Protein AF-A0A954WNB4-F1 (afdb_monomer)

Foldseek 3Di:
DDFAFDDPLPLLCQQADKAFAAPVLCVLPVVCVVQWAADPAQDPVRGGTIQPCHDPHGGPQQDPSSDRVCVVSDGPVVVVVHQQPPVNQVSCVVVVHDHGDTDDPCVPVDD

Secondary structure (DSSP, 8-state):
-PPP-------THHHH-EEEE-HHHHHH-THHHHHSEE-SS--TT---EEEESSSSS--TTB-TTS-BTTGGG--HHHHHS-TTSHHHHHHHHHTTPPPPPPPP-GGGS--

Mean predicted aligned error: 5.32 Å

Radius of gyration: 15.83 Å; Cα contacts (8 Å, |Δi|>4): 161; chains: 1; bounding box: 31×24×60 Å

pLDDT: mean 90.58, std 12.82, range [43.0, 98.12]

Sequence (111 aa):
MSAKYECDGCGECCRQKLVDVYEVDLLREPRVGERMSPLREPGLDGEIGYLDCGGGGSCFFLDGENRCGIYPTRPVVCVLFPAGSDQCQEVRREAGLPLLEPKVDESNSNG

Solvent-accessible surface area (backbone atoms only — not comparable to full-atom values): 6642 Å² total; per-residue (Å²): 134,82,83,48,49,66,77,84,41,81,36,43,67,43,42,59,35,76,40,64,32,41,74,68,29,37,76,63,28,54,69,50,66,80,65,39,51,72,47,97,58,63,46,96,89,54,32,43,25,29,40,67,5,46,86,83,49,54,24,90,49,50,46,100,76,28,36,60,77,43,64,95,45,47,40,66,60,60,60,76,53,47,49,66,33,73,70,48,38,44,44,28,51,77,71,70,44,75,74,72,68,58,61,78,77,72,87,77,79,76,137

Structure (mmCIF, N/CA/C/O backbone):
data_AF-A0A954WNB4-F1
#
_entry.id   AF-A0A954WNB4-F1
#
loop_
_atom_site.group_PDB
_atom_site.id
_atom_site.type_symbol
_atom_site.label_atom_id
_atom_site.label_alt_id
_atom_site.label_comp_id
_atom_site.label_asym_id
_atom_site.label_entity_id
_atom_site.label_seq_id
_atom_site.pdbx_PDB_ins_code
_atom_site.Cartn_x
_atom_site.Cartn_y
_atom_site.Cartn_z
_atom_site.occupancy
_atom_site.B_iso_or_equiv
_atom_site.auth_seq_id
_atom_site.auth_comp_id
_atom_site.auth_asym_id
_atom_site.auth_atom_id
_atom_site.pdbx_PDB_model_num
ATOM 1 N N . MET A 1 1 ? 4.642 9.288 24.028 1.00 51.06 1 MET A N 1
ATOM 2 C CA . MET A 1 1 ? 4.416 7.902 23.566 1.00 51.06 1 MET A CA 1
ATOM 3 C C . MET A 1 1 ? 3.703 7.998 22.231 1.00 51.06 1 MET A C 1
ATOM 5 O O . MET A 1 1 ? 2.706 8.703 22.171 1.00 51.06 1 MET A O 1
ATOM 9 N N . SER A 1 2 ? 4.259 7.422 21.162 1.00 71.88 2 SER A N 1
ATOM 10 C CA . SER A 1 2 ? 3.572 7.409 19.863 1.00 71.88 2 SER A CA 1
ATOM 11 C C . SER A 1 2 ? 2.463 6.364 19.909 1.00 71.88 2 SER A C 1
ATOM 13 O O . SER A 1 2 ? 2.702 5.258 20.398 1.00 71.88 2 SER A O 1
ATOM 15 N N . ALA A 1 3 ? 1.271 6.716 19.439 1.00 84.12 3 ALA A N 1
ATOM 16 C CA . ALA A 1 3 ? 0.161 5.781 19.349 1.00 84.12 3 ALA A CA 1
ATOM 17 C C . ALA A 1 3 ? 0.525 4.616 18.409 1.00 84.12 3 ALA A C 1
ATOM 19 O O . ALA A 1 3 ? 1.142 4.825 17.362 1.00 84.12 3 ALA A O 1
ATOM 20 N N . LYS A 1 4 ? 0.175 3.384 18.794 1.00 93.31 4 LYS A N 1
ATOM 21 C CA . LYS A 1 4 ? 0.378 2.189 17.964 1.00 93.31 4 LYS A CA 1
ATOM 22 C C . LYS A 1 4 ? -0.903 1.872 17.212 1.00 93.31 4 LYS A C 1
ATOM 24 O O . LYS A 1 4 ? -1.974 1.892 17.800 1.00 93.31 4 LYS A O 1
ATOM 29 N N . TYR A 1 5 ? -0.778 1.508 15.946 1.00 95.94 5 TYR A N 1
ATOM 30 C CA . TYR A 1 5 ? -1.901 1.141 15.090 1.00 95.94 5 TYR A CA 1
ATOM 31 C C . TYR A 1 5 ? -1.676 -0.249 14.502 1.00 95.94 5 TYR A C 1
ATOM 33 O O . TYR A 1 5 ? -0.536 -0.687 14.330 1.00 95.94 5 TYR A O 1
ATOM 41 N N . GLU A 1 6 ? -2.763 -0.93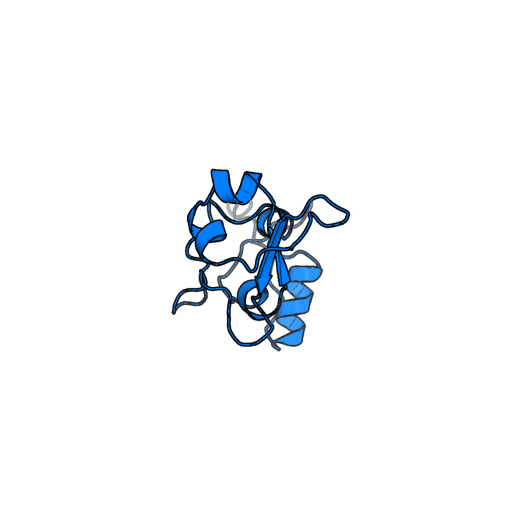3 14.165 1.00 95.00 6 GLU A N 1
ATOM 42 C CA . GLU A 1 6 ? -2.734 -2.199 13.437 1.00 95.00 6 GLU A CA 1
ATOM 43 C C . GLU A 1 6 ? -3.706 -2.135 12.264 1.00 95.00 6 GLU A C 1
ATOM 45 O O . GLU A 1 6 ? -4.786 -1.568 12.381 1.00 95.00 6 GLU A O 1
ATOM 50 N N . CYS A 1 7 ? -3.307 -2.701 11.125 1.00 95.12 7 CYS A N 1
ATOM 51 C CA . CYS A 1 7 ? -4.179 -2.793 9.963 1.00 95.12 7 CYS A CA 1
ATOM 52 C C . CYS A 1 7 ? -5.423 -3.623 10.311 1.00 95.12 7 CYS A C 1
ATOM 54 O O . CYS A 1 7 ? -5.299 -4.788 10.685 1.00 95.12 7 CYS A O 1
ATOM 56 N N . ASP A 1 8 ? -6.607 -3.038 10.137 1.00 95.62 8 ASP A N 1
ATOM 57 C CA . ASP A 1 8 ? -7.904 -3.678 10.391 1.00 95.62 8 ASP A CA 1
ATOM 58 C C . ASP A 1 8 ? -8.450 -4.452 9.180 1.00 95.62 8 ASP A C 1
ATOM 60 O O . ASP A 1 8 ? -9.515 -5.054 9.258 1.00 95.62 8 ASP A O 1
ATOM 64 N N . GLY A 1 9 ? -7.725 -4.454 8.056 1.00 95.69 9 GLY A N 1
ATOM 65 C CA . GLY A 1 9 ? -8.160 -5.129 6.838 1.00 95.69 9 GLY A CA 1
ATOM 66 C C . GLY A 1 9 ? -9.253 -4.387 6.070 1.00 95.69 9 GLY A C 1
ATOM 67 O O . GLY A 1 9 ? -10.040 -5.035 5.396 1.00 95.69 9 GLY A O 1
ATOM 68 N N . CY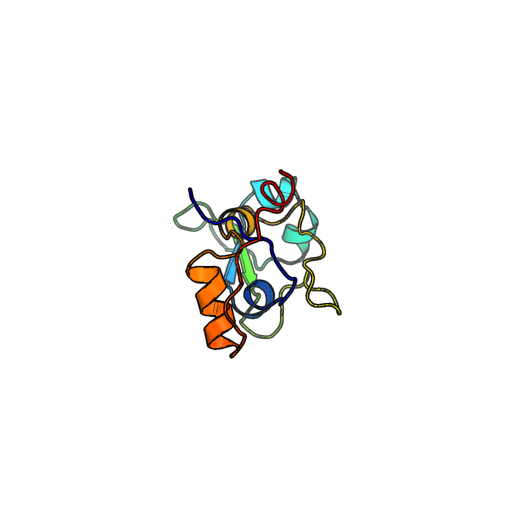S A 1 10 ? -9.315 -3.050 6.129 1.00 95.88 10 CYS A N 1
ATOM 69 C CA . CYS A 1 10 ? -10.261 -2.286 5.297 1.00 95.88 10 CYS A CA 1
ATOM 70 C C . CYS A 1 10 ? -10.037 -2.427 3.777 1.00 95.88 10 CYS A C 1
ATOM 72 O O . CYS A 1 10 ? -10.959 -2.216 3.001 1.00 95.88 10 CYS A O 1
ATOM 74 N N . GLY A 1 11 ? -8.823 -2.773 3.338 1.00 95.00 11 GLY A N 1
ATOM 75 C CA . GLY A 1 11 ? -8.489 -2.982 1.925 1.00 95.00 11 GLY A CA 1
ATOM 76 C C . GLY A 1 11 ? -8.281 -1.709 1.097 1.00 95.00 11 GLY A C 1
ATOM 77 O O . GLY A 1 11 ? -7.848 -1.813 -0.046 1.00 95.00 11 GLY A O 1
ATOM 78 N N . GLU A 1 12 ? -8.504 -0.515 1.648 1.00 95.38 12 GLU A N 1
ATOM 79 C CA . GLU A 1 12 ? -8.533 0.724 0.854 1.00 95.38 12 GLU A CA 1
ATOM 80 C C . GLU A 1 12 ? -7.190 1.118 0.236 1.00 95.38 12 GLU A C 1
ATOM 82 O O . GLU A 1 12 ? -7.132 1.514 -0.926 1.00 95.38 12 GLU A O 1
ATOM 87 N N . CYS A 1 13 ? -6.068 0.907 0.930 1.00 94.75 13 CYS A N 1
ATOM 88 C CA . CYS A 1 13 ? -4.758 1.111 0.302 1.00 94.75 13 CYS A CA 1
ATOM 89 C C . CYS A 1 13 ? -4.539 0.170 -0.898 1.00 94.75 13 CYS A C 1
ATOM 91 O O . CYS A 1 13 ? -3.934 0.568 -1.889 1.00 94.75 13 CYS A O 1
ATOM 93 N N . CYS A 1 14 ? -5.097 -1.044 -0.848 1.00 95.38 14 CYS A N 1
ATOM 94 C CA . CYS A 1 14 ? -5.053 -2.022 -1.933 1.00 95.38 14 CYS A CA 1
ATOM 95 C C . CYS A 1 14 ? -6.076 -1.737 -3.046 1.00 95.38 14 CYS A C 1
ATOM 97 O O . CYS A 1 14 ? -6.109 -2.492 -4.011 1.00 95.38 14 CYS A O 1
ATOM 99 N N . ARG A 1 15 ? -6.930 -0.715 -2.918 1.00 93.88 15 ARG A N 1
ATOM 100 C CA . ARG A 1 15 ? -7.936 -0.319 -3.924 1.00 93.88 15 ARG A CA 1
ATOM 101 C C . ARG A 1 15 ? -7.686 1.055 -4.538 1.00 93.88 15 ARG A C 1
ATOM 103 O O . ARG A 1 15 ? -8.365 1.417 -5.492 1.00 93.88 15 ARG A O 1
ATOM 110 N N . GLN A 1 16 ? -6.768 1.827 -3.963 1.00 92.12 16 GLN A N 1
ATOM 111 C CA . GLN A 1 16 ? -6.620 3.238 -4.309 1.00 92.12 16 GLN A CA 1
ATOM 112 C C . GLN A 1 16 ? -5.187 3.649 -4.652 1.00 92.12 16 GLN A C 1
ATOM 114 O O . GLN A 1 16 ? -4.995 4.685 -5.283 1.00 92.12 16 GLN A O 1
ATOM 119 N N . LYS A 1 17 ? -4.162 2.897 -4.228 1.00 91.50 17 LYS A N 1
ATOM 120 C CA . LYS A 1 17 ? -2.765 3.319 -4.416 1.00 91.50 17 LYS A CA 1
ATOM 121 C C . LYS A 1 17 ? -2.130 2.717 -5.667 1.00 91.50 17 LYS A C 1
ATOM 123 O O . LYS A 1 17 ? -2.372 1.571 -6.019 1.00 91.50 17 LYS A O 1
ATOM 128 N N . LEU A 1 18 ? -1.254 3.487 -6.300 1.00 92.81 18 LEU A N 1
ATOM 129 C CA . LEU A 1 18 ? -0.256 2.952 -7.217 1.00 92.81 18 LEU A CA 1
ATOM 130 C C . LEU A 1 18 ? 0.961 2.555 -6.378 1.00 92.81 18 LEU A C 1
ATOM 132 O O . LEU A 1 18 ? 1.412 3.343 -5.547 1.00 92.81 18 LEU A O 1
ATOM 136 N N . VAL A 1 19 ? 1.422 1.317 -6.522 1.00 94.62 19 VAL A N 1
ATOM 137 C CA . VAL A 1 19 ? 2.483 0.751 -5.681 1.00 94.62 19 VAL A CA 1
ATOM 138 C C . VAL A 1 19 ? 3.707 0.523 -6.547 1.00 94.62 19 VAL A C 1
ATOM 140 O O . VAL A 1 19 ? 3.694 -0.378 -7.383 1.00 94.62 19 VAL A O 1
ATOM 143 N N . ASP A 1 20 ? 4.754 1.312 -6.330 1.00 96.62 20 ASP A N 1
ATOM 144 C CA . ASP A 1 20 ? 6.039 1.117 -6.997 1.00 96.62 20 ASP A CA 1
ATOM 145 C C . ASP A 1 20 ? 6.677 -0.206 -6.567 1.00 96.62 20 ASP A C 1
ATOM 147 O O . ASP A 1 20 ? 6.596 -0.620 -5.404 1.00 96.62 20 ASP A O 1
ATOM 151 N N . VAL A 1 21 ? 7.293 -0.881 -7.533 1.00 97.81 21 VAL A N 1
ATOM 152 C CA . VAL A 1 21 ? 7.933 -2.184 -7.362 1.00 97.81 21 VAL A CA 1
ATOM 153 C C . VAL A 1 21 ? 9.421 -2.052 -7.634 1.00 97.81 21 VAL A C 1
ATOM 155 O O . VAL A 1 21 ? 9.829 -1.542 -8.678 1.00 97.81 21 VAL A O 1
ATOM 158 N N . TYR A 1 22 ? 10.230 -2.585 -6.726 1.00 97.88 22 TYR A N 1
ATOM 159 C CA . TYR A 1 2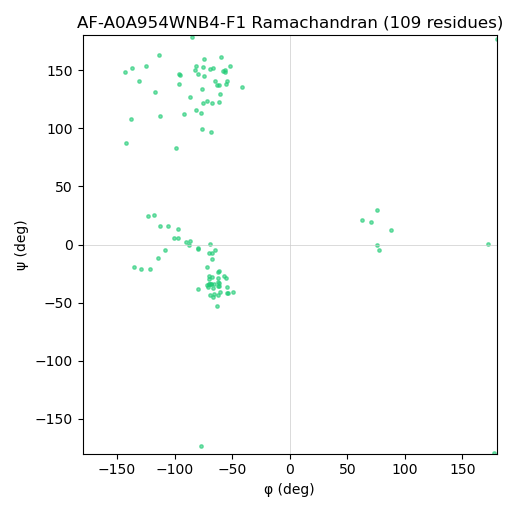2 ? 11.686 -2.647 -6.837 1.00 97.88 22 TYR A CA 1
ATOM 160 C C . TYR A 1 22 ? 12.156 -4.100 -6.978 1.00 97.88 22 TYR A C 1
ATOM 162 O O . TYR A 1 22 ? 11.445 -5.038 -6.619 1.00 97.88 22 TYR A O 1
ATOM 170 N N . GLU A 1 23 ? 13.393 -4.318 -7.434 1.00 97.56 23 GLU A N 1
ATOM 171 C CA . GLU A 1 23 ? 13.954 -5.675 -7.591 1.00 97.56 23 GLU A CA 1
ATOM 172 C C . GLU A 1 23 ? 13.881 -6.513 -6.302 1.00 97.56 23 GLU A C 1
ATOM 174 O O . GLU A 1 23 ? 13.610 -7.713 -6.341 1.00 97.56 23 GLU A O 1
ATOM 179 N N . VAL A 1 24 ? 14.072 -5.881 -5.139 1.00 97.56 24 VAL A N 1
ATOM 180 C CA . VAL A 1 24 ? 13.988 -6.560 -3.837 1.00 97.56 24 VAL A CA 1
ATOM 181 C C . VAL A 1 24 ? 12.595 -7.131 -3.558 1.00 97.56 24 VAL A C 1
ATOM 183 O O . VAL A 1 24 ? 12.481 -8.147 -2.869 1.00 97.56 24 VAL A O 1
ATOM 186 N N . ASP A 1 25 ? 11.544 -6.527 -4.109 1.00 98.12 25 ASP A N 1
ATOM 187 C CA . ASP A 1 25 ? 10.175 -7.009 -3.941 1.00 98.12 25 ASP A CA 1
ATOM 188 C C . ASP A 1 25 ? 9.967 -8.319 -4.701 1.00 98.12 25 ASP A C 1
ATOM 190 O O . ASP A 1 25 ? 9.301 -9.215 -4.191 1.00 98.12 25 ASP A O 1
ATOM 194 N N . LEU A 1 26 ? 10.629 -8.492 -5.851 1.00 97.62 26 LEU A N 1
ATOM 195 C CA . LEU A 1 26 ? 10.618 -9.747 -6.611 1.00 97.62 26 LEU A CA 1
ATOM 196 C C . LEU A 1 26 ? 11.353 -10.875 -5.882 1.00 97.62 26 LEU A C 1
ATOM 198 O O . LEU A 1 26 ? 10.960 -12.036 -5.974 1.00 97.62 26 LEU A O 1
ATOM 202 N N . LEU A 1 27 ? 12.412 -10.545 -5.138 1.00 96.88 27 LEU A N 1
ATOM 203 C CA . LEU A 1 27 ? 13.133 -11.522 -4.317 1.00 96.88 27 LEU A CA 1
ATOM 204 C C . LEU A 1 27 ? 12.310 -11.966 -3.101 1.00 96.88 27 LEU A C 1
ATOM 206 O O . LEU A 1 27 ? 12.384 -13.126 -2.697 1.00 96.88 27 LEU A O 1
ATOM 210 N N . ARG A 1 28 ? 11.546 -11.046 -2.500 1.00 96.50 28 ARG A N 1
ATOM 211 C CA . ARG A 1 28 ? 10.700 -11.319 -1.325 1.00 96.50 28 ARG A CA 1
ATOM 212 C C . ARG A 1 28 ? 9.390 -12.004 -1.692 1.00 96.50 28 ARG A C 1
ATOM 214 O O . ARG A 1 28 ? 8.928 -12.867 -0.950 1.00 96.50 28 ARG A O 1
ATOM 221 N N . GLU A 1 29 ? 8.802 -11.605 -2.812 1.00 97.94 29 GLU A N 1
ATOM 222 C CA . GLU A 1 29 ? 7.528 -12.096 -3.314 1.00 97.94 29 GLU A CA 1
ATOM 223 C C . GLU A 1 29 ? 7.570 -12.207 -4.848 1.00 97.94 29 GLU A C 1
ATOM 225 O O . GLU A 1 29 ? 7.151 -11.287 -5.556 1.00 97.94 29 GLU A O 1
ATOM 230 N N . PRO A 1 30 ? 8.036 -13.346 -5.396 1.00 97.25 30 PRO A N 1
ATOM 231 C CA . PRO A 1 30 ? 8.159 -13.541 -6.842 1.00 97.25 30 PRO A CA 1
ATOM 232 C C . PRO A 1 30 ? 6.855 -13.320 -7.617 1.00 97.25 30 PRO A C 1
ATOM 234 O O . PRO A 1 30 ? 6.885 -12.862 -8.760 1.00 97.25 30 PRO A O 1
ATOM 237 N N . ARG A 1 31 ? 5.697 -13.563 -6.981 1.00 96.62 31 ARG A N 1
ATOM 238 C CA . ARG A 1 31 ? 4.380 -13.328 -7.591 1.00 96.62 31 ARG A CA 1
ATOM 239 C C . ARG A 1 31 ? 4.150 -11.858 -7.946 1.00 96.62 31 ARG A C 1
ATOM 241 O O . ARG A 1 31 ? 3.328 -11.586 -8.814 1.00 96.62 31 ARG A O 1
ATOM 248 N N . VAL A 1 32 ? 4.844 -10.903 -7.317 1.00 97.12 32 VAL A N 1
ATOM 249 C CA . VAL A 1 32 ? 4.768 -9.481 -7.703 1.00 97.12 32 VAL A CA 1
ATOM 250 C C . VAL A 1 32 ? 5.231 -9.298 -9.150 1.00 97.12 32 VAL A C 1
ATOM 252 O O . VAL A 1 32 ? 4.566 -8.599 -9.911 1.00 97.12 32 VAL A O 1
ATOM 255 N N . GLY A 1 33 ? 6.294 -9.987 -9.573 1.00 95.94 33 GLY A N 1
ATOM 256 C CA . GLY A 1 33 ? 6.830 -9.883 -10.936 1.00 95.94 33 GLY A CA 1
ATOM 257 C C . GLY A 1 33 ? 5.903 -10.448 -12.004 1.00 95.94 33 GLY A C 1
ATOM 258 O O . GLY A 1 33 ? 5.892 -9.967 -13.131 1.00 95.94 33 GLY A O 1
ATOM 259 N N . GLU A 1 34 ? 5.075 -11.427 -11.642 1.00 94.62 34 GLU A N 1
ATOM 260 C CA . GLU A 1 34 ? 4.056 -11.992 -12.533 1.00 94.62 34 GLU A CA 1
ATOM 261 C C . GLU A 1 34 ? 2.885 -11.027 -12.778 1.00 94.62 34 GLU A C 1
ATOM 263 O O . GLU A 1 34 ? 2.110 -11.229 -13.715 1.00 94.62 34 GLU A O 1
ATOM 268 N N . ARG A 1 35 ? 2.704 -10.026 -11.904 1.00 94.19 35 ARG A N 1
ATOM 269 C CA . ARG A 1 35 ? 1.491 -9.193 -11.830 1.00 94.19 35 ARG A CA 1
ATOM 270 C C . ARG A 1 35 ? 1.727 -7.707 -12.019 1.00 94.19 35 ARG A C 1
ATOM 272 O O . ARG A 1 35 ? 0.773 -6.999 -12.328 1.00 94.19 35 ARG A O 1
ATOM 279 N N . MET A 1 36 ? 2.947 -7.235 -11.802 1.00 95.00 36 MET A N 1
ATOM 280 C CA . MET A 1 36 ? 3.286 -5.835 -11.998 1.00 95.00 36 MET A CA 1
ATOM 281 C C . MET A 1 36 ? 3.204 -5.446 -13.474 1.00 95.00 36 MET A C 1
ATOM 283 O O . MET A 1 36 ? 3.470 -6.248 -14.371 1.00 95.00 36 MET A O 1
ATOM 287 N N . SER A 1 37 ? 2.917 -4.175 -13.713 1.00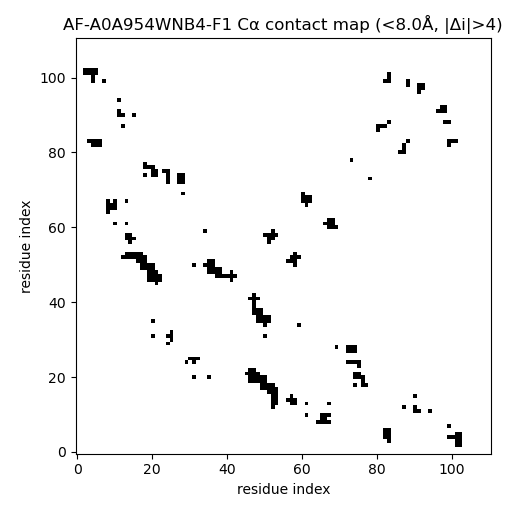 94.31 37 SER A N 1
ATOM 288 C CA . SER A 1 37 ? 3.185 -3.524 -14.987 1.00 94.31 37 SER A CA 1
ATOM 289 C C . SER A 1 37 ? 4.656 -3.106 -15.009 1.00 94.31 37 SER A C 1
ATOM 291 O O . SER A 1 37 ? 5.051 -2.278 -14.186 1.00 94.31 37 SER A O 1
ATOM 293 N N . PRO A 1 38 ? 5.492 -3.660 -15.904 1.00 96.25 38 PRO A N 1
ATOM 294 C CA . PRO A 1 38 ? 6.901 -3.298 -15.962 1.00 96.25 38 PRO A CA 1
ATOM 295 C C . PRO A 1 38 ? 7.092 -1.916 -16.587 1.00 96.25 38 PRO A C 1
ATOM 297 O O . PRO A 1 38 ? 6.396 -1.537 -17.536 1.00 96.25 38 PRO A O 1
ATOM 300 N N . LEU A 1 39 ? 8.084 -1.184 -16.090 1.00 96.19 39 LEU A N 1
ATOM 301 C CA . LEU A 1 39 ? 8.593 0.002 -16.766 1.00 96.19 39 LEU A CA 1
ATOM 302 C C . LEU A 1 39 ? 9.572 -0.410 -17.872 1.00 96.19 39 LEU A C 1
ATOM 304 O O . LEU A 1 39 ? 10.180 -1.478 -17.831 1.00 96.19 39 LEU A O 1
ATOM 308 N N . ARG A 1 40 ? 9.710 0.439 -18.896 1.00 94.75 40 ARG A N 1
ATOM 309 C CA . ARG A 1 40 ? 10.667 0.193 -19.993 1.00 94.75 40 ARG A CA 1
ATOM 310 C C . ARG A 1 40 ? 12.110 0.386 -19.538 1.00 94.75 40 ARG A C 1
ATOM 312 O O . ARG A 1 40 ? 12.987 -0.316 -20.016 1.00 94.75 40 ARG A O 1
ATOM 319 N N . GLU A 1 41 ? 12.310 1.335 -18.637 1.00 94.88 41 GLU A N 1
ATOM 320 C CA . GLU A 1 41 ? 13.568 1.671 -17.981 1.00 94.88 41 GLU A CA 1
ATOM 321 C C . GLU A 1 41 ? 13.254 1.909 -16.498 1.00 94.88 41 GLU A C 1
ATOM 323 O O . GLU A 1 41 ? 12.123 2.324 -16.205 1.00 94.88 41 GLU A O 1
ATOM 328 N N . PRO A 1 42 ? 14.202 1.678 -15.573 1.00 94.81 42 PRO A N 1
ATOM 329 C CA . PRO A 1 42 ? 14.012 2.038 -14.175 1.00 94.81 42 PRO A CA 1
ATOM 330 C C . PRO A 1 42 ? 13.645 3.518 -14.024 1.00 94.81 42 PRO A C 1
ATOM 332 O O . PRO A 1 42 ? 14.178 4.375 -14.737 1.00 94.81 42 PRO A O 1
ATOM 335 N N . GLY A 1 43 ? 12.726 3.810 -13.110 1.00 94.00 43 GLY A N 1
ATOM 336 C CA . GLY A 1 43 ? 12.345 5.177 -12.795 1.00 94.00 43 GLY A CA 1
ATOM 337 C C . GLY A 1 43 ? 13.368 5.893 -11.912 1.00 94.00 43 GLY A C 1
ATOM 338 O O . GLY A 1 43 ? 14.478 5.402 -11.686 1.00 94.00 43 GLY A O 1
ATOM 339 N N . LEU A 1 44 ? 13.027 7.105 -11.467 1.00 93.12 44 LEU A N 1
ATOM 340 C CA . LEU A 1 44 ? 13.994 8.013 -10.836 1.00 93.12 44 LEU A CA 1
ATOM 341 C C . LEU A 1 44 ? 14.572 7.437 -9.539 1.00 93.12 44 LEU A C 1
ATOM 343 O O . LEU A 1 44 ? 15.760 7.623 -9.265 1.00 93.12 44 LEU A O 1
ATOM 347 N N . ASP A 1 45 ? 13.745 6.719 -8.785 1.00 93.75 45 ASP A N 1
ATOM 348 C CA . ASP A 1 45 ? 14.112 6.142 -7.496 1.00 93.75 45 ASP A CA 1
ATOM 349 C C . ASP A 1 45 ? 14.530 4.665 -7.632 1.00 93.75 45 ASP A C 1
ATOM 351 O O . ASP A 1 45 ? 14.820 3.998 -6.636 1.00 93.75 45 ASP A O 1
ATOM 355 N N . GLY A 1 46 ? 14.623 4.156 -8.868 1.00 96.19 46 GLY A N 1
ATOM 356 C CA . GLY A 1 46 ? 15.024 2.786 -9.189 1.00 96.19 46 GLY A CA 1
ATOM 357 C C . GLY A 1 46 ? 13.872 1.781 -9.215 1.00 96.19 46 GLY A C 1
ATOM 358 O O . GLY A 1 46 ? 14.116 0.572 -9.225 1.00 96.19 46 GLY A O 1
ATOM 359 N N . GLU A 1 47 ? 12.626 2.250 -9.214 1.00 97.44 47 GLU A N 1
ATOM 360 C CA . GLU A 1 47 ? 11.453 1.412 -9.423 1.00 97.44 47 GLU A CA 1
ATOM 361 C C . GLU A 1 47 ? 11.483 0.793 -10.830 1.00 97.44 47 GLU A C 1
ATOM 363 O O . GLU A 1 47 ? 11.832 1.443 -11.813 1.00 97.44 47 GLU A O 1
ATOM 368 N N . ILE A 1 48 ? 11.140 -0.488 -10.936 1.00 97.88 48 ILE A N 1
ATOM 369 C CA . ILE A 1 48 ? 11.207 -1.275 -12.183 1.00 97.88 48 ILE A CA 1
ATOM 370 C C . ILE A 1 48 ? 9.820 -1.580 -12.760 1.00 97.88 48 ILE A C 1
ATOM 372 O O . ILE A 1 48 ? 9.680 -2.179 -13.829 1.00 97.88 48 ILE A O 1
ATOM 376 N N . GLY A 1 49 ? 8.775 -1.198 -12.039 1.00 96.75 49 GLY A N 1
ATOM 377 C CA . GLY A 1 49 ? 7.394 -1.504 -12.357 1.00 96.75 49 GLY A CA 1
ATOM 378 C C . GLY A 1 49 ? 6.463 -0.960 -11.291 1.00 96.75 49 GLY A C 1
ATOM 379 O O . GLY A 1 49 ? 6.899 -0.372 -10.305 1.00 96.75 49 GLY A O 1
ATOM 380 N N . TYR A 1 50 ? 5.173 -1.194 -11.481 1.00 95.56 50 TYR A N 1
ATOM 381 C CA . TYR A 1 50 ? 4.152 -0.826 -10.513 1.00 95.56 50 TYR A CA 1
ATOM 382 C C . TYR A 1 50 ? 3.044 -1.876 -10.450 1.00 95.56 50 TYR A C 1
ATOM 384 O O . TYR A 1 50 ? 2.703 -2.515 -11.448 1.00 95.56 50 TYR A O 1
ATOM 392 N N . LEU A 1 51 ? 2.448 -2.042 -9.273 1.00 93.75 51 LEU A N 1
ATOM 393 C CA . LEU A 1 51 ? 1.157 -2.700 -9.115 1.00 93.75 51 LEU A CA 1
ATOM 394 C C . LEU A 1 51 ? 0.076 -1.623 -9.185 1.00 93.75 51 LEU A C 1
ATOM 396 O O . LEU A 1 51 ? -0.032 -0.770 -8.298 1.00 93.75 51 LEU A O 1
ATOM 400 N N . ASP A 1 52 ? -0.724 -1.667 -10.246 1.00 85.38 52 ASP A N 1
ATOM 401 C CA . ASP A 1 52 ? -1.879 -0.791 -10.374 1.00 85.38 52 ASP A CA 1
ATOM 402 C C . ASP A 1 52 ? -3.010 -1.290 -9.474 1.00 85.38 52 ASP A C 1
ATOM 404 O O . ASP A 1 52 ? -3.720 -2.241 -9.807 1.00 85.38 52 ASP A O 1
ATOM 408 N N . CYS A 1 53 ? -3.142 -0.671 -8.302 1.00 80.25 53 CYS A N 1
ATOM 409 C CA . CYS A 1 53 ? -4.189 -1.013 -7.352 1.00 80.25 53 CYS A CA 1
ATOM 410 C C . CYS A 1 53 ? -5.361 -0.028 -7.395 1.00 80.25 53 CYS A C 1
ATOM 412 O O . CYS A 1 53 ? -6.225 -0.161 -6.539 1.00 80.25 53 CYS A O 1
ATOM 414 N N . GLY A 1 54 ? -5.394 0.937 -8.330 1.00 68.94 54 GLY A N 1
ATOM 415 C CA . GLY A 1 54 ? -6.435 1.978 -8.402 1.00 68.94 54 GLY A CA 1
ATOM 416 C C . GLY A 1 54 ? -7.015 2.260 -9.798 1.00 68.94 54 GLY A C 1
ATOM 417 O O . GLY A 1 54 ? -8.113 2.803 -9.897 1.00 68.94 54 GLY A O 1
ATOM 418 N N . GLY A 1 55 ? -6.338 1.881 -10.885 1.00 58.44 55 GLY A N 1
ATOM 419 C CA . GLY A 1 55 ? -6.655 2.270 -12.268 1.00 58.44 55 GLY A CA 1
ATOM 420 C C . GLY A 1 55 ? -7.684 1.407 -13.013 1.00 58.44 55 GLY A C 1
ATOM 421 O O . GLY A 1 55 ? -7.969 1.666 -14.182 1.00 58.44 55 GLY A O 1
ATOM 422 N N . GLY A 1 56 ? -8.285 0.406 -12.365 1.00 56.94 56 GLY A N 1
ATOM 423 C CA . GLY A 1 56 ? -9.298 -0.459 -12.998 1.00 56.94 56 GLY A CA 1
ATOM 424 C C . GLY A 1 56 ? -9.746 -1.677 -12.184 1.00 56.94 56 GLY A C 1
ATOM 425 O O . GLY A 1 56 ? -10.579 -2.456 -12.645 1.00 56.94 56 GLY A O 1
ATOM 426 N N . GLY A 1 57 ? -9.206 -1.847 -10.978 1.00 72.81 57 GLY A N 1
ATOM 427 C CA . GLY A 1 57 ? -9.507 -2.933 -10.054 1.00 72.81 57 GLY A CA 1
ATOM 428 C C . GLY A 1 57 ? -8.680 -2.789 -8.778 1.00 72.81 57 GLY A C 1
ATOM 429 O O . GLY A 1 57 ? -7.858 -1.886 -8.662 1.00 72.81 57 GLY A O 1
ATOM 430 N N . SER A 1 58 ? -8.904 -3.673 -7.811 1.00 88.12 58 SER A N 1
ATOM 431 C CA . SER A 1 58 ? -8.038 -3.770 -6.636 1.00 88.12 58 SER A CA 1
ATOM 432 C C . SER A 1 58 ? -6.709 -4.439 -6.976 1.00 88.12 58 SER A C 1
ATOM 434 O O . SER A 1 58 ? -6.628 -5.221 -7.925 1.00 88.12 58 SER A O 1
ATOM 436 N N . CYS A 1 59 ? -5.703 -4.215 -6.131 1.00 93.31 59 CYS A N 1
ATOM 437 C CA . CYS A 1 59 ? -4.468 -4.989 -6.092 1.00 93.31 59 CYS A CA 1
ATOM 438 C C . CYS A 1 59 ? -4.766 -6.479 -6.263 1.00 93.31 59 CYS A C 1
ATOM 440 O O . CYS A 1 59 ? -5.655 -7.017 -5.598 1.00 93.31 59 CYS A O 1
ATOM 442 N N . PHE A 1 60 ? -3.984 -7.158 -7.102 1.00 92.12 60 PHE A N 1
ATOM 443 C CA . PHE A 1 60 ? -4.170 -8.582 -7.372 1.00 92.12 60 PHE A CA 1
ATOM 444 C C . PHE A 1 60 ? -4.105 -9.455 -6.104 1.00 92.12 60 PHE A C 1
ATOM 446 O O . PHE A 1 60 ? -4.701 -10.527 -6.046 1.00 92.12 60 PHE A O 1
ATOM 453 N N . PHE A 1 61 ? -3.388 -8.993 -5.079 1.00 95.06 61 PHE A N 1
ATOM 454 C CA . PHE A 1 61 ? -3.232 -9.705 -3.813 1.00 95.06 61 PHE A CA 1
ATOM 455 C C . PHE A 1 61 ? -4.305 -9.367 -2.774 1.00 95.06 61 PHE A C 1
ATOM 457 O O . PHE A 1 61 ? -4.221 -9.871 -1.656 1.00 95.06 61 PHE A O 1
ATOM 464 N N . LEU A 1 62 ? -5.282 -8.515 -3.095 1.00 95.38 62 LEU A N 1
ATOM 465 C CA . LEU A 1 62 ? -6.426 -8.278 -2.221 1.00 95.38 62 LEU A CA 1
ATOM 466 C C . LEU A 1 62 ? -7.386 -9.467 -2.311 1.00 95.38 62 LEU A C 1
ATOM 468 O O . LEU A 1 62 ? -7.871 -9.793 -3.395 1.00 95.38 62 LEU A O 1
ATOM 472 N N . ASP A 1 63 ? -7.656 -10.111 -1.182 1.00 93.00 63 ASP A N 1
ATOM 473 C CA . ASP A 1 63 ? -8.596 -11.226 -1.127 1.00 93.00 63 ASP A CA 1
ATOM 474 C C . ASP A 1 63 ? -10.059 -10.771 -0.960 1.00 93.00 63 ASP A C 1
ATOM 476 O O . ASP A 1 63 ? -10.379 -9.581 -0.880 1.00 93.00 63 ASP A O 1
ATOM 480 N N . GLY A 1 64 ? -10.972 -11.747 -0.926 1.00 91.19 64 GLY A N 1
ATOM 481 C CA . GLY A 1 64 ? -12.409 -11.504 -0.785 1.00 91.19 64 GLY A CA 1
ATOM 482 C C . GLY A 1 64 ? -12.835 -10.927 0.570 1.00 91.19 64 GLY A C 1
ATOM 483 O O . GLY A 1 64 ? -13.967 -10.464 0.688 1.00 91.19 64 GLY A O 1
ATOM 484 N N . GLU A 1 65 ? -11.952 -10.922 1.570 1.00 93.88 65 GLU A N 1
ATOM 485 C CA . GLU A 1 65 ? -12.192 -10.388 2.916 1.00 93.88 65 GLU A CA 1
ATOM 486 C C . GLU A 1 65 ? -11.472 -9.047 3.140 1.00 93.88 65 GLU A C 1
ATOM 488 O O . GLU A 1 65 ? -11.314 -8.606 4.278 1.00 93.88 65 GLU A O 1
ATOM 493 N N . ASN A 1 66 ? -11.033 -8.386 2.060 1.00 94.25 66 ASN A N 1
ATOM 494 C CA . ASN A 1 66 ? -10.261 -7.139 2.085 1.00 94.25 66 ASN A CA 1
ATOM 495 C C . ASN A 1 66 ? -8.886 -7.257 2.773 1.00 94.25 66 ASN A C 1
ATOM 497 O O . ASN A 1 66 ? -8.284 -6.251 3.173 1.00 94.25 66 ASN A O 1
ATOM 501 N N . ARG A 1 67 ? -8.339 -8.471 2.885 1.00 95.00 67 ARG A N 1
ATOM 502 C CA . ARG A 1 67 ? -7.008 -8.704 3.449 1.00 95.00 67 ARG A CA 1
ATOM 503 C C . ARG A 1 67 ? -5.977 -8.803 2.333 1.00 95.00 67 ARG A C 1
ATOM 505 O O . ARG A 1 67 ? -6.228 -9.283 1.232 1.00 95.00 67 ARG A O 1
ATOM 512 N N . CYS A 1 68 ? -4.773 -8.330 2.630 1.00 95.06 68 CYS A N 1
ATOM 513 C CA . CYS A 1 68 ? -3.642 -8.510 1.734 1.00 95.06 68 CYS A CA 1
ATOM 514 C C . CYS A 1 68 ? -3.120 -9.946 1.865 1.00 95.06 68 CYS A C 1
ATOM 516 O O . CYS A 1 68 ? -2.551 -10.310 2.897 1.00 95.06 68 CYS A O 1
ATOM 518 N N . GLY A 1 69 ? -3.256 -10.738 0.804 1.00 95.44 69 GLY A N 1
ATOM 519 C CA . GLY A 1 69 ? -2.797 -12.128 0.735 1.00 95.44 69 GLY A CA 1
ATOM 520 C C . GLY A 1 69 ? -1.274 -12.299 0.770 1.00 95.44 69 GLY A C 1
ATOM 521 O O . GLY A 1 69 ? -0.785 -13.423 0.876 1.00 95.44 69 GLY A O 1
ATOM 522 N N . ILE A 1 70 ? -0.517 -11.199 0.702 1.00 96.00 70 ILE A N 1
ATOM 523 C CA . ILE A 1 70 ? 0.950 -11.174 0.814 1.00 96.00 70 ILE A CA 1
ATOM 524 C C . ILE A 1 70 ? 1.435 -10.250 1.938 1.00 96.00 70 ILE A C 1
ATOM 526 O O . ILE A 1 70 ? 2.553 -9.756 1.890 1.00 96.00 70 ILE A O 1
ATOM 530 N N . TYR A 1 71 ? 0.616 -9.980 2.963 1.00 95.00 71 TYR A N 1
ATOM 531 C CA . TYR A 1 71 ? 0.958 -9.000 4.006 1.00 95.00 71 TYR A CA 1
ATOM 532 C C . TYR A 1 71 ? 2.372 -9.167 4.622 1.00 95.00 71 TYR A C 1
ATOM 534 O O . TYR A 1 71 ? 3.050 -8.151 4.790 1.00 95.00 71 TYR A O 1
ATOM 54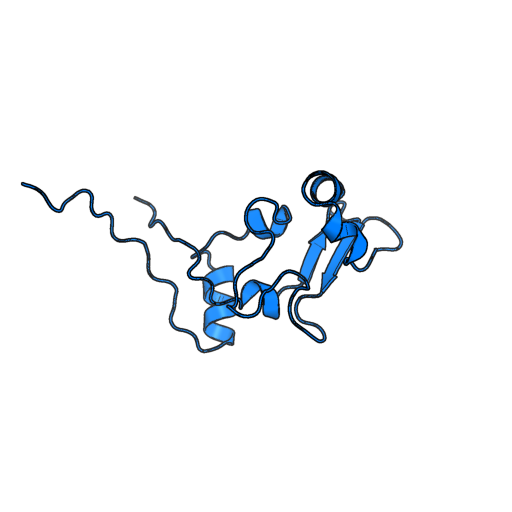2 N N . PRO A 1 72 ? 2.873 -10.391 4.913 1.00 95.88 72 PRO A N 1
ATOM 543 C CA . PRO A 1 72 ? 4.229 -10.585 5.445 1.00 95.88 72 PRO A CA 1
ATOM 544 C C . PRO A 1 72 ? 5.360 -10.299 4.444 1.00 95.88 72 PRO A C 1
ATOM 546 O O . PRO A 1 72 ? 6.464 -9.950 4.856 1.00 95.88 72 PRO A O 1
ATOM 549 N N . THR A 1 73 ? 5.094 -10.450 3.146 1.00 97.38 73 THR A N 1
ATOM 550 C CA . THR A 1 73 ? 6.059 -10.312 2.039 1.00 97.38 73 THR A CA 1
ATOM 551 C C . THR A 1 73 ? 5.753 -9.104 1.152 1.00 97.38 73 THR A C 1
ATOM 553 O O . THR A 1 73 ? 6.261 -8.998 0.040 1.00 97.38 73 THR A O 1
ATOM 556 N N . ARG A 1 74 ? 4.921 -8.179 1.650 1.00 96.56 74 ARG A N 1
ATOM 557 C CA . ARG A 1 74 ? 4.434 -7.014 0.908 1.00 96.56 74 ARG A CA 1
ATOM 558 C C . ARG A 1 74 ? 5.589 -6.152 0.372 1.00 96.56 74 ARG A C 1
ATOM 560 O O . ARG A 1 74 ? 6.616 -6.055 1.055 1.00 96.56 74 ARG A O 1
ATOM 567 N N . PRO A 1 75 ? 5.400 -5.487 -0.788 1.00 97.25 75 PRO A N 1
ATOM 568 C CA . PRO A 1 75 ? 6.405 -4.602 -1.367 1.00 97.25 75 PRO A CA 1
ATOM 569 C C . PRO A 1 75 ? 6.919 -3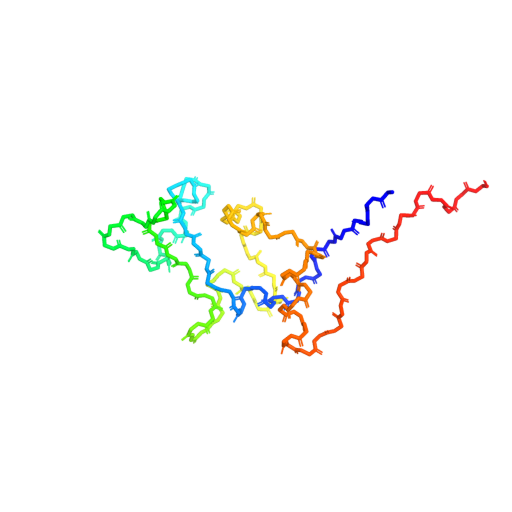.556 -0.379 1.00 97.25 75 PRO A C 1
ATOM 571 O O . PRO A 1 75 ? 6.198 -3.150 0.542 1.00 97.25 75 PRO A O 1
ATOM 574 N N . VAL A 1 76 ? 8.147 -3.083 -0.583 1.00 97.25 76 VAL A N 1
ATOM 575 C CA . VAL A 1 76 ? 8.819 -2.141 0.320 1.00 97.25 76 VAL A CA 1
ATOM 576 C C . VAL A 1 76 ? 7.975 -0.893 0.573 1.00 97.25 76 VAL A C 1
ATOM 578 O O . VAL A 1 76 ? 7.811 -0.496 1.726 1.00 97.25 76 VAL A O 1
ATOM 581 N N . VAL A 1 77 ? 7.333 -0.340 -0.456 1.00 96.00 77 VAL A N 1
ATOM 582 C CA . VAL A 1 77 ? 6.475 0.845 -0.311 1.00 96.00 77 VAL A CA 1
ATOM 583 C C . VAL A 1 77 ? 5.232 0.552 0.531 1.00 96.00 77 VAL A C 1
ATOM 585 O O . VAL A 1 77 ? 4.823 1.379 1.340 1.00 96.00 77 VAL A O 1
ATOM 588 N N . CYS A 1 78 ? 4.676 -0.662 0.451 1.00 96.12 78 CYS A N 1
ATOM 589 C CA . CYS A 1 78 ? 3.580 -1.087 1.322 1.00 96.12 78 CYS A CA 1
ATOM 590 C C . CYS A 1 78 ? 4.040 -1.283 2.773 1.00 96.12 78 CYS A C 1
ATOM 592 O O . CYS A 1 78 ? 3.237 -1.120 3.690 1.00 96.12 78 CYS A O 1
ATOM 594 N N . VAL A 1 79 ? 5.307 -1.648 3.009 1.00 95.62 79 VAL A N 1
ATOM 595 C CA . VAL A 1 79 ? 5.892 -1.680 4.361 1.00 95.62 79 VAL A CA 1
ATOM 596 C C . VAL A 1 79 ? 6.061 -0.267 4.914 1.00 95.62 79 VAL A C 1
ATOM 598 O O . VAL A 1 79 ? 5.719 -0.032 6.074 1.00 95.62 79 VAL A O 1
ATOM 601 N N . LEU A 1 80 ? 6.542 0.658 4.080 1.00 94.94 80 LEU A N 1
ATO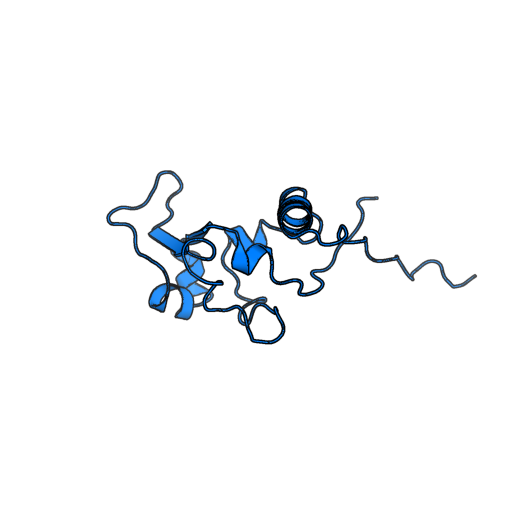M 602 C CA . LEU A 1 80 ? 6.718 2.080 4.399 1.00 94.94 80 LEU A CA 1
ATOM 603 C C . LEU A 1 80 ? 5.391 2.842 4.546 1.00 94.94 80 LEU A C 1
ATOM 605 O O . LEU A 1 80 ? 5.394 3.978 5.009 1.00 94.94 80 LEU A O 1
ATOM 609 N N . PHE A 1 81 ? 4.269 2.194 4.229 1.00 94.75 81 PHE A N 1
ATOM 610 C CA . PHE A 1 81 ? 2.908 2.633 4.516 1.00 94.75 81 PHE A CA 1
ATOM 611 C C . PHE A 1 81 ? 2.379 1.914 5.777 1.00 94.75 81 PHE A C 1
ATOM 613 O O . PHE A 1 81 ? 1.720 0.867 5.685 1.00 94.75 81 PHE A O 1
ATOM 620 N N . PRO A 1 82 ? 2.683 2.394 6.998 1.00 94.12 82 PRO A N 1
ATOM 621 C CA . PRO A 1 82 ? 2.192 1.757 8.209 1.00 94.12 82 PRO A CA 1
ATOM 622 C C . PRO A 1 82 ? 0.712 2.079 8.436 1.00 94.12 82 PRO A C 1
ATOM 624 O O . PRO A 1 82 ? 0.205 3.133 8.038 1.00 94.12 82 PRO A O 1
ATOM 627 N N . ALA A 1 83 ? 0.025 1.170 9.131 1.00 95.75 83 ALA A N 1
ATOM 628 C CA . ALA A 1 83 ? -1.326 1.413 9.618 1.00 95.75 83 ALA A CA 1
ATOM 629 C C . ALA A 1 83 ? -1.355 2.693 10.469 1.00 95.75 83 ALA A C 1
ATOM 631 O O . ALA A 1 83 ? -0.433 2.942 11.246 1.00 95.75 83 ALA A O 1
ATOM 632 N N . GLY A 1 84 ? -2.389 3.514 10.294 1.00 96.06 84 GLY A N 1
ATOM 633 C CA . GLY A 1 84 ? -2.572 4.760 11.044 1.00 96.06 84 GLY A CA 1
ATOM 634 C C . GLY A 1 84 ? -1.689 5.936 10.612 1.00 96.06 84 GLY A C 1
ATOM 635 O O . GLY A 1 84 ? -1.832 7.011 11.184 1.00 96.06 84 GLY A O 1
ATOM 636 N N . SER A 1 85 ? -0.820 5.772 9.605 1.00 95.94 85 SER A N 1
ATOM 637 C CA . SER A 1 85 ? -0.146 6.906 8.948 1.00 95.94 85 SER A CA 1
ATOM 638 C C . SER A 1 85 ? -1.142 7.877 8.312 1.00 95.94 85 SER A C 1
ATOM 640 O O . SER A 1 85 ? -2.269 7.494 7.997 1.00 95.94 85 SER A O 1
ATOM 642 N N . ASP A 1 86 ? -0.708 9.109 8.035 1.00 96.12 86 ASP A N 1
ATOM 643 C CA . ASP A 1 86 ? -1.536 10.116 7.357 1.00 96.12 86 ASP A CA 1
ATOM 644 C C . ASP A 1 86 ? -2.114 9.590 6.039 1.00 96.12 86 ASP A C 1
ATOM 646 O O . ASP A 1 86 ? -3.304 9.741 5.779 1.00 96.12 86 ASP A O 1
ATOM 650 N N . GLN A 1 87 ? -1.303 8.872 5.259 1.00 95.25 87 GLN A N 1
ATOM 651 C CA . GLN A 1 87 ? -1.734 8.276 3.997 1.00 95.25 87 GLN A CA 1
ATOM 652 C C . GLN A 1 87 ? -2.742 7.129 4.206 1.00 95.25 87 GLN A C 1
ATOM 654 O O . GLN A 1 87 ? -3.652 6.953 3.397 1.00 95.25 87 GLN A O 1
ATOM 659 N N . CYS A 1 88 ? -2.617 6.354 5.294 1.00 97.00 88 CYS A N 1
ATOM 660 C CA . CYS A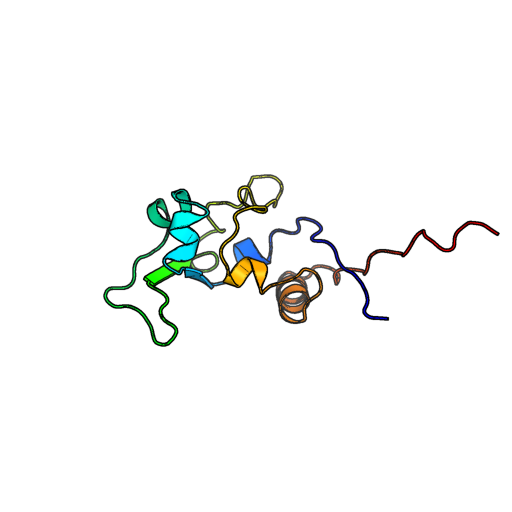 1 88 ? -3.606 5.343 5.684 1.00 97.00 88 CYS A CA 1
ATOM 661 C C . CYS A 1 88 ? -4.939 5.988 6.075 1.00 97.00 88 CYS A C 1
ATOM 663 O O . CYS A 1 88 ? -5.996 5.495 5.684 1.00 97.00 88 CYS A O 1
ATOM 665 N N . GLN A 1 89 ? -4.899 7.089 6.822 1.00 97.50 89 GLN A N 1
ATOM 666 C CA . GLN A 1 89 ? -6.097 7.828 7.215 1.00 97.50 89 GLN A CA 1
ATOM 667 C C . GLN A 1 89 ? -6.745 8.541 6.022 1.00 97.50 89 GLN A C 1
ATOM 669 O O . GLN A 1 89 ? -7.968 8.647 5.955 1.00 97.50 89 GLN A O 1
ATOM 674 N N . GLU A 1 90 ? -5.942 9.006 5.065 1.00 96.88 90 GLU A N 1
ATOM 675 C CA . GLU A 1 90 ? -6.408 9.649 3.838 1.00 96.88 90 GLU A CA 1
ATOM 676 C C . GLU A 1 90 ? -7.235 8.700 2.968 1.00 96.88 90 GLU A C 1
ATOM 678 O O . GLU A 1 90 ? -8.394 9.010 2.709 1.00 96.88 90 GLU A O 1
ATOM 683 N N . VAL A 1 91 ? -6.721 7.510 2.632 1.00 95.50 91 VAL A N 1
ATOM 684 C CA . VAL A 1 91 ? -7.485 6.543 1.810 1.00 95.50 91 VAL A CA 1
ATOM 685 C C . VAL A 1 91 ? -8.774 6.083 2.489 1.00 95.50 91 VAL A C 1
ATOM 687 O O . VAL A 1 91 ? -9.779 5.828 1.827 1.00 95.50 91 VAL A O 1
ATOM 690 N N . ARG A 1 92 ? -8.782 6.009 3.828 1.00 97.31 92 ARG A N 1
ATOM 691 C CA . ARG A 1 92 ? -10.002 5.722 4.597 1.00 97.31 92 ARG A CA 1
ATOM 692 C C . ARG A 1 92 ? -11.007 6.858 4.472 1.00 97.31 92 ARG A C 1
ATOM 694 O O . ARG A 1 92 ? -12.181 6.598 4.232 1.00 97.31 92 ARG A O 1
ATOM 701 N N . ARG A 1 93 ? -10.551 8.107 4.593 1.00 97.56 93 ARG A N 1
ATOM 702 C CA . ARG A 1 93 ? -11.400 9.295 4.445 1.00 97.56 93 ARG A CA 1
ATOM 703 C C . ARG A 1 93 ? -11.999 9.384 3.043 1.00 97.56 93 ARG A C 1
ATOM 705 O O . ARG A 1 93 ? -13.189 9.657 2.926 1.00 97.56 93 ARG A O 1
ATOM 712 N N . GLU A 1 94 ? -11.203 9.125 2.010 1.00 95.50 94 GLU A N 1
ATOM 713 C CA . GLU A 1 94 ? -11.654 9.102 0.611 1.00 95.50 94 GLU A CA 1
ATOM 714 C C . GLU A 1 94 ? -12.716 8.018 0.372 1.00 95.50 94 GLU A C 1
ATOM 716 O O . GLU A 1 94 ? -13.692 8.258 -0.337 1.00 95.50 94 GLU A O 1
ATOM 721 N N . ALA A 1 95 ? -12.592 6.870 1.047 1.00 94.81 95 ALA A N 1
ATOM 722 C CA . ALA A 1 95 ? -13.586 5.795 1.032 1.00 94.81 95 ALA A CA 1
ATOM 723 C C . ALA A 1 95 ? -14.802 6.031 1.955 1.00 94.81 95 ALA A C 1
ATOM 725 O O . ALA A 1 95 ? -15.714 5.204 1.993 1.00 94.81 95 ALA A O 1
ATOM 726 N N . GLY A 1 96 ? -14.830 7.120 2.733 1.00 97.12 96 GLY A N 1
ATOM 727 C CA . GLY A 1 96 ? -15.884 7.380 3.720 1.00 97.12 96 GLY A CA 1
ATOM 728 C C . GLY A 1 96 ? -15.850 6.457 4.946 1.00 97.12 96 GLY A C 1
ATOM 729 O O . GLY A 1 96 ? -16.853 6.334 5.651 1.00 97.12 96 GLY A O 1
ATOM 730 N N . LEU A 1 97 ? -14.716 5.805 5.214 1.00 96.75 97 LEU A N 1
ATOM 731 C CA . LEU A 1 97 ? -14.513 4.967 6.392 1.00 96.75 97 LEU A CA 1
ATOM 732 C C . LEU A 1 97 ? -14.137 5.809 7.624 1.00 96.75 97 LEU A C 1
ATOM 734 O O . LEU A 1 97 ? -13.459 6.834 7.494 1.00 96.75 97 LEU A O 1
ATOM 738 N N . PRO A 1 98 ? -14.502 5.360 8.841 1.00 97.44 98 PRO A N 1
ATOM 739 C CA . PRO A 1 98 ? -13.976 5.936 10.075 1.00 97.44 98 PRO A CA 1
ATOM 740 C C . PRO A 1 98 ? -12.450 5.891 10.090 1.00 97.44 98 PRO A C 1
ATOM 742 O O . PRO A 1 98 ? -11.856 4.961 9.542 1.00 97.44 98 PRO A O 1
ATOM 745 N N . LEU A 1 99 ? -11.814 6.850 10.761 1.00 97.38 99 LEU A N 1
ATOM 746 C CA . LEU A 1 99 ? -10.370 6.809 10.978 1.00 97.38 99 LEU A CA 1
ATOM 747 C C . LEU A 1 99 ? -9.976 5.526 11.719 1.00 97.38 99 LEU A C 1
ATOM 749 O O . LEU A 1 99 ? -10.760 4.962 12.483 1.00 97.38 99 LEU A O 1
ATOM 753 N N . LEU A 1 100 ? -8.768 5.038 11.454 1.00 97.19 100 LEU A N 1
ATOM 754 C CA . LEU A 1 100 ? -8.241 3.901 12.193 1.00 97.19 100 LEU A CA 1
ATOM 755 C C . LEU A 1 100 ? -7.894 4.352 13.611 1.00 97.19 100 LEU A C 1
ATOM 757 O O . LEU A 1 100 ? -7.094 5.274 13.779 1.00 97.19 100 LEU A O 1
ATOM 761 N N . GLU A 1 101 ? -8.472 3.681 14.600 1.00 95.44 101 GLU A N 1
ATOM 762 C CA . GLU A 1 101 ? -8.207 3.936 16.012 1.00 95.44 101 GLU A CA 1
ATOM 763 C C . GLU A 1 101 ? -6.889 3.280 16.454 1.00 95.44 101 GLU A C 1
ATOM 765 O O . GLU A 1 101 ? -6.513 2.213 15.949 1.00 95.44 101 GLU A O 1
ATOM 770 N N . PRO A 1 102 ? -6.156 3.891 17.397 1.00 94.81 102 PRO A N 1
ATOM 771 C CA . PRO A 1 102 ? -4.963 3.280 17.952 1.00 94.81 102 PRO A CA 1
ATOM 772 C C . PRO A 1 102 ? -5.320 2.070 18.819 1.00 94.81 102 PRO A C 1
ATOM 774 O O . PRO A 1 102 ? -6.372 2.012 19.457 1.00 94.81 102 PRO A O 1
ATOM 777 N N . LYS A 1 103 ? -4.403 1.103 18.892 1.00 91.50 103 LYS A N 1
ATOM 778 C CA . LYS A 1 103 ?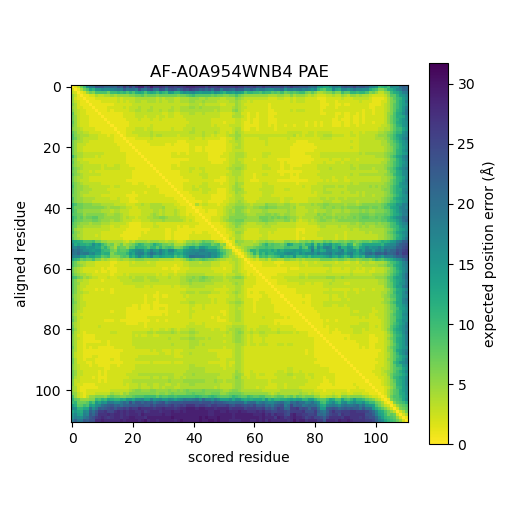 -4.504 0.004 19.849 1.00 91.50 103 LYS A CA 1
ATOM 779 C C . LYS A 1 103 ? -4.497 0.566 21.263 1.00 91.50 103 LYS A C 1
ATOM 781 O O . LYS A 1 103 ? -3.606 1.329 21.634 1.00 91.50 103 LYS A O 1
ATOM 786 N N . VAL A 1 104 ? -5.476 0.140 22.051 1.00 81.56 104 VAL A N 1
ATOM 787 C CA . VAL A 1 104 ? -5.500 0.400 23.486 1.00 81.56 104 VAL A CA 1
ATOM 788 C C . VAL A 1 104 ? -4.352 -0.399 24.105 1.00 81.56 104 VAL A C 1
ATOM 790 O O . VAL A 1 104 ? -4.283 -1.615 23.931 1.00 81.56 104 VAL A O 1
ATOM 793 N N . ASP A 1 105 ? -3.420 0.269 24.783 1.00 68.12 105 ASP A N 1
ATOM 794 C CA . ASP A 1 105 ? -2.396 -0.429 25.561 1.00 68.12 105 ASP A CA 1
ATOM 795 C C . ASP A 1 105 ? -3.092 -1.096 26.764 1.00 68.12 105 ASP A C 1
ATOM 797 O O . ASP A 1 105 ? -3.327 -0.468 27.796 1.00 68.12 105 ASP A O 1
ATOM 801 N N . GLU A 1 106 ? -3.428 -2.385 26.650 1.00 59.94 106 GLU A N 1
ATOM 802 C CA . GLU A 1 106 ? -4.052 -3.166 27.736 1.00 59.94 106 GLU A CA 1
ATOM 803 C C . GLU A 1 106 ? -3.130 -3.354 28.960 1.00 59.94 106 GLU A C 1
ATOM 805 O O . GLU A 1 106 ? -3.558 -3.860 30.001 1.00 59.94 106 GLU A O 1
ATOM 810 N N . SER A 1 107 ? -1.875 -2.897 28.885 1.00 55.47 107 SER A N 1
ATOM 811 C CA . SER A 1 107 ? -0.860 -3.018 29.936 1.00 55.47 107 SER A CA 1
ATOM 812 C C . SER A 1 107 ? -1.094 -2.174 31.199 1.00 55.47 107 SER A C 1
ATOM 814 O O . SER A 1 107 ? -0.287 -2.275 32.115 1.00 55.47 107 SER A O 1
ATOM 816 N N . ASN A 1 108 ? -2.183 -1.401 31.300 1.00 48.38 108 ASN A N 1
ATOM 817 C CA . ASN A 1 108 ? -2.548 -0.654 32.520 1.00 48.38 108 ASN A CA 1
ATOM 818 C C . ASN A 1 108 ? -3.896 -1.076 33.139 1.00 48.38 108 ASN A C 1
ATOM 820 O O . ASN A 1 108 ? -4.526 -0.298 33.851 1.00 48.38 108 ASN A O 1
ATOM 824 N N . SER A 1 109 ? -4.336 -2.315 32.904 1.00 49.94 109 SER A N 1
ATOM 825 C CA . SER A 1 109 ? -5.606 -2.832 33.449 1.00 49.94 109 SER A CA 1
ATOM 826 C C . SER A 1 109 ? -5.462 -3.661 34.733 1.00 49.94 109 SER A C 1
ATOM 828 O O . SER A 1 109 ? -6.409 -4.342 35.108 1.00 49.94 109 SER A O 1
ATOM 830 N N . ASN A 1 110 ? -4.307 -3.640 35.408 1.00 43.00 110 ASN A N 1
ATOM 831 C CA . ASN A 1 110 ? -4.112 -4.336 36.684 1.00 43.00 110 ASN A CA 1
ATOM 832 C C . ASN A 1 110 ? -3.322 -3.471 37.679 1.00 43.00 110 ASN A C 1
ATOM 834 O O . ASN A 1 110 ? -2.102 -3.371 37.554 1.00 43.00 110 ASN A O 1
ATOM 838 N N . GLY A 1 111 ? -4.021 -2.964 38.703 1.00 43.59 111 GLY A N 1
ATOM 839 C CA . GLY A 1 111 ? -3.457 -2.620 40.018 1.00 43.59 111 GLY A CA 1
ATOM 840 C C . GLY A 1 111 ? -3.311 -1.143 40.318 1.00 43.59 111 GLY A C 1
ATOM 841 O O . GLY A 1 111 ? -2.194 -0.631 40.106 1.00 43.59 111 GLY A O 1
#